Protein AF-A0A2V9Q1M7-F1 (afdb_monomer)

Foldseek 3Di:
DAAPADAQPQDDFDWDDQDDRDIDTDPDAPVRNQVSLVVSLKHKDWDPDKQKFKFWDDDDPVQQSVRVNVSVVVCVLVLARDKHWPDWDWDDDPNTIMIMTMIIGIHIGNDPDDDDPVVSPDD

Mean predicted aligned error: 4.48 Å

Nearest PDB structures (foldseek):
  8fxr-assembly1_AT  TM=4.772E-01  e=4.309E-01  Agrobacterium phage Milano
  8fwm-assembly1_AS  TM=4.845E-01  e=5.469E-01  Agrobacterium phage Milano
  5mgw-assembly1_A  TM=4.299E-01  e=3.080E+00  Homo sapiens
  8p8x-assembly1_A  TM=3.899E-01  e=1.912E+00  Homo sapiens
  2w9f-assembly1_B  TM=3.386E-01  e=1.506E+00  Homo sapiens

Sequence (123 aa):
MKVGTILPQSLRVETELYSQGWEIIKNADADAVDRDIRRADWHFFFLAASIHATALGYWGERTVRRAMERVLAKAEPSKFNCLEITEVSAKQFLGFPYVHVSAHSRHIQKSPFLQELAERAEP

Secondary structure (DSSP, 8-state):
-BTT----TT----EEEEETTEEEE-S--HHHHHHHHHHTT-EEEEEEEEEEEEEESSSSHHHHHHHHHHHHHHHGGG--SEEEEEEEEEEEETTEEEEEEEEEEEEEESSSS---TTGGG--

pLDDT: mean 91.8, std 10.09, range [40.91, 98.62]

Radius of gyration: 15.42 Å; Cα contacts (8 Å, |Δi|>4): 223; chains: 1; bounding box: 39×26×44 Å

Solvent-accessible surface area (backbone atoms only — not comparable to full-atom values): 7160 Å² total; per-residue (Å²): 54,34,67,85,61,72,69,59,90,86,56,88,74,50,71,44,85,70,57,98,63,28,26,44,65,74,79,58,55,71,67,57,50,45,51,48,39,47,76,65,68,28,36,68,46,78,43,87,69,71,47,69,22,63,22,79,37,62,86,47,72,70,25,47,49,51,10,50,55,46,34,52,64,67,46,56,87,69,62,51,46,26,62,46,76,78,45,80,46,76,48,72,58,97,86,46,40,22,25,41,30,36,29,29,46,23,36,66,42,68,58,93,65,86,70,54,84,73,63,61,70,63,134

Structure (mmCIF, N/CA/C/O backbone):
data_AF-A0A2V9Q1M7-F1
#
_entry.id   AF-A0A2V9Q1M7-F1
#
loop_
_atom_site.group_PDB
_atom_site.id
_atom_site.type_symbol
_atom_site.label_atom_id
_atom_site.label_alt_id
_atom_site.label_comp_id
_atom_site.label_asym_id
_atom_site.label_entity_id
_atom_site.label_seq_id
_atom_site.pdbx_PDB_ins_code
_atom_site.Cartn_x
_atom_site.Cartn_y
_atom_site.Cartn_z
_atom_site.occupancy
_atom_site.B_iso_or_equiv
_atom_site.auth_seq_id
_atom_site.auth_comp_id
_atom_site.auth_asym_id
_atom_site.auth_atom_id
_atom_site.pdbx_PDB_model_num
ATOM 1 N N . MET A 1 1 ? 3.812 3.781 -2.963 1.00 94.56 1 MET A N 1
ATOM 2 C CA . MET A 1 1 ? 5.149 3.606 -3.573 1.00 94.56 1 MET A CA 1
ATOM 3 C C . MET A 1 1 ? 6.135 4.569 -2.924 1.00 94.56 1 MET A C 1
ATOM 5 O O . MET A 1 1 ? 5.702 5.617 -2.474 1.00 94.56 1 MET A O 1
ATOM 9 N N . LYS A 1 2 ? 7.421 4.237 -2.820 1.00 95.25 2 LYS A N 1
ATOM 10 C CA . LYS A 1 2 ? 8.455 5.145 -2.312 1.00 95.25 2 LYS A CA 1
ATOM 11 C C . LYS A 1 2 ? 8.753 6.253 -3.321 1.00 95.25 2 LYS A C 1
ATOM 13 O O . LYS A 1 2 ? 8.818 5.982 -4.521 1.00 95.25 2 LYS A O 1
ATOM 18 N N . VAL A 1 3 ? 8.973 7.471 -2.833 1.00 94.44 3 VAL A N 1
ATOM 19 C CA . VAL A 1 3 ? 9.481 8.589 -3.644 1.00 94.44 3 VAL A CA 1
ATOM 20 C C . VAL A 1 3 ? 10.787 8.154 -4.316 1.00 94.44 3 VAL A C 1
ATOM 22 O O . VAL A 1 3 ? 11.633 7.533 -3.674 1.00 94.44 3 VAL A O 1
ATOM 25 N N . GLY A 1 4 ? 10.943 8.457 -5.605 1.00 91.69 4 GLY A N 1
ATOM 26 C CA . GLY A 1 4 ? 12.146 8.108 -6.370 1.00 91.69 4 GLY A CA 1
ATOM 27 C C . GLY A 1 4 ? 12.226 6.648 -6.827 1.00 91.69 4 GLY A C 1
ATOM 28 O O . GLY A 1 4 ? 13.241 6.253 -7.392 1.00 91.69 4 GLY A O 1
ATOM 29 N N . THR A 1 5 ? 11.174 5.844 -6.627 1.00 93.25 5 THR A N 1
ATOM 30 C CA . THR A 1 5 ? 11.106 4.497 -7.217 1.00 93.25 5 THR A CA 1
ATOM 31 C C . THR A 1 5 ? 11.240 4.597 -8.734 1.00 93.25 5 THR A C 1
ATOM 33 O O . THR A 1 5 ? 10.459 5.292 -9.383 1.00 93.25 5 THR A O 1
ATOM 36 N N . ILE A 1 6 ? 12.217 3.892 -9.304 1.00 93.38 6 ILE A N 1
ATOM 37 C CA . ILE A 1 6 ? 12.402 3.844 -10.754 1.00 93.38 6 ILE A CA 1
ATOM 38 C C . ILE A 1 6 ? 11.255 3.031 -11.356 1.00 93.38 6 ILE A C 1
ATOM 40 O O . ILE A 1 6 ? 10.974 1.916 -10.916 1.00 93.38 6 ILE A O 1
ATOM 44 N N . LEU A 1 7 ? 10.601 3.596 -12.367 1.00 94.12 7 LEU A N 1
ATOM 45 C CA . LEU A 1 7 ? 9.477 2.988 -13.067 1.00 94.12 7 LEU A CA 1
ATOM 46 C C . LEU A 1 7 ? 9.808 2.776 -14.551 1.00 94.12 7 LEU A C 1
ATOM 48 O O . LEU A 1 7 ? 10.634 3.508 -15.109 1.00 94.12 7 LEU A O 1
ATOM 52 N N . PRO A 1 8 ? 9.151 1.815 -15.223 1.00 94.25 8 PRO A N 1
ATOM 53 C CA . PRO A 1 8 ? 9.219 1.726 -16.673 1.00 94.25 8 PRO A CA 1
ATOM 54 C C . PRO A 1 8 ? 8.695 3.018 -17.314 1.00 94.25 8 PRO A C 1
ATOM 56 O O . PRO A 1 8 ? 7.661 3.536 -16.903 1.00 94.25 8 PRO A O 1
ATOM 59 N N . GLN A 1 9 ? 9.352 3.509 -18.370 1.00 90.81 9 GLN A N 1
ATOM 60 C CA . GLN A 1 9 ? 8.939 4.741 -19.070 1.00 90.81 9 GLN A CA 1
ATOM 61 C C . GLN A 1 9 ? 7.513 4.673 -19.644 1.00 90.81 9 GLN A C 1
ATOM 63 O O . GLN A 1 9 ? 6.865 5.699 -19.836 1.00 90.81 9 GLN A O 1
ATOM 68 N N . SER A 1 10 ? 7.024 3.467 -19.937 1.00 91.00 10 SER A N 1
ATOM 69 C CA . SER A 1 10 ? 5.665 3.225 -20.420 1.00 91.00 10 SER A CA 1
ATOM 70 C C . SER A 1 10 ? 4.601 3.311 -19.321 1.00 91.00 10 SER A C 1
ATOM 72 O O . SER A 1 10 ? 3.425 3.477 -19.647 1.00 91.00 10 SER A O 1
ATOM 74 N N . LEU A 1 11 ? 4.981 3.212 -18.042 1.00 92.44 11 LEU A N 1
ATOM 75 C CA . LEU A 1 11 ? 4.047 3.235 -16.922 1.00 92.44 11 LEU A CA 1
ATOM 76 C C . LEU A 1 11 ? 3.635 4.678 -16.610 1.00 92.44 11 LEU A C 1
ATOM 78 O O . LEU A 1 11 ? 4.425 5.479 -16.113 1.00 92.44 11 LEU A O 1
ATOM 82 N N . ARG A 1 12 ? 2.370 5.006 -16.884 1.00 90.44 12 ARG A N 1
ATOM 83 C CA . ARG A 1 12 ? 1.793 6.332 -16.628 1.00 90.44 12 ARG A CA 1
ATOM 84 C C . ARG A 1 12 ? 0.967 6.318 -15.347 1.00 90.44 12 ARG A C 1
ATOM 86 O O . ARG A 1 12 ? -0.234 6.059 -15.379 1.00 90.44 12 ARG A O 1
ATOM 93 N N . VAL A 1 13 ? 1.616 6.609 -14.226 1.00 92.69 13 VAL A N 1
ATOM 94 C CA . VAL A 1 13 ? 0.957 6.743 -12.921 1.00 92.69 13 VAL A CA 1
ATOM 95 C C . VAL A 1 13 ? 0.929 8.197 -12.475 1.00 92.69 13 VAL A C 1
ATOM 97 O O . VAL A 1 13 ? 1.912 8.920 -12.606 1.00 92.69 13 VAL A O 1
ATOM 100 N N . GLU A 1 14 ? -0.208 8.611 -11.931 1.00 94.88 14 GLU A N 1
ATOM 101 C CA . GLU A 1 14 ? -0.339 9.862 -11.197 1.00 94.88 14 GLU A CA 1
ATOM 102 C C . GLU A 1 14 ? -0.072 9.564 -9.728 1.00 94.88 14 GLU A C 1
ATOM 104 O O . GLU A 1 14 ? -0.786 8.764 -9.110 1.00 94.88 14 GLU A O 1
ATOM 109 N N . THR A 1 15 ? 0.973 10.184 -9.185 1.00 95.25 15 THR A N 1
ATOM 110 C CA . THR A 1 15 ? 1.347 10.024 -7.785 1.00 95.25 15 THR A CA 1
ATOM 111 C C . THR A 1 15 ? 1.119 11.305 -6.997 1.00 95.25 15 THR A C 1
ATOM 113 O O . THR A 1 15 ? 1.225 12.417 -7.510 1.00 95.25 15 THR A O 1
ATOM 116 N N . GLU A 1 16 ? 0.772 11.139 -5.726 1.00 96.12 16 GLU A N 1
ATOM 117 C CA . GLU A 1 16 ? 0.631 12.234 -4.773 1.00 96.12 16 GLU A CA 1
ATOM 118 C C . GLU A 1 16 ? 1.428 11.896 -3.517 1.00 96.12 16 GLU A C 1
ATOM 120 O O . GLU A 1 16 ? 1.340 10.776 -3.002 1.00 96.12 16 GLU A O 1
ATOM 125 N N . LEU A 1 17 ? 2.200 12.858 -3.008 1.00 96.31 17 LEU A N 1
ATOM 126 C CA . LEU A 1 17 ? 2.930 12.679 -1.759 1.00 96.31 17 LEU A CA 1
ATOM 127 C C . LEU A 1 17 ? 1.951 12.394 -0.618 1.00 96.31 17 LEU A C 1
ATOM 129 O O . LEU A 1 17 ? 1.000 13.139 -0.401 1.00 96.31 17 LEU A O 1
ATOM 133 N N . TYR A 1 18 ? 2.212 11.329 0.136 1.00 94.38 18 TYR A N 1
ATOM 134 C CA . TYR A 1 18 ? 1.352 10.910 1.235 1.00 94.38 18 TYR A CA 1
ATOM 135 C C . TYR A 1 18 ? 2.018 11.128 2.599 1.00 94.38 18 TYR A C 1
ATOM 137 O O . TYR A 1 18 ? 1.602 11.994 3.366 1.00 94.38 18 TYR A O 1
ATOM 145 N N . SER A 1 19 ? 3.048 10.341 2.933 1.00 93.19 19 SER A N 1
ATOM 146 C CA . SER A 1 19 ? 3.730 10.404 4.238 1.00 93.19 19 SER A CA 1
ATOM 147 C C . SER A 1 19 ? 5.044 9.623 4.223 1.00 93.19 19 SER A C 1
ATOM 149 O O . SER A 1 19 ? 5.149 8.640 3.504 1.00 93.19 19 SER A O 1
ATOM 151 N N . GLN A 1 20 ? 6.037 10.015 5.032 1.00 87.81 20 GLN A N 1
ATOM 152 C CA . GLN A 1 20 ? 7.278 9.245 5.277 1.00 87.81 20 GLN A CA 1
ATOM 153 C C . GLN A 1 20 ? 8.038 8.812 4.001 1.00 87.81 20 GLN A C 1
ATOM 155 O O . GLN A 1 20 ? 8.557 7.702 3.906 1.00 87.81 20 GLN A O 1
ATOM 160 N N . GLY A 1 21 ? 8.085 9.679 2.985 1.00 92.69 21 GLY A N 1
ATOM 161 C CA . GLY A 1 21 ? 8.718 9.346 1.702 1.00 92.69 21 GLY A CA 1
ATOM 162 C C . GLY A 1 21 ? 7.928 8.332 0.868 1.00 92.69 21 GLY A C 1
ATOM 163 O O . GLY A 1 21 ? 8.496 7.689 -0.012 1.00 92.69 21 GLY A O 1
ATOM 164 N N . TRP A 1 22 ? 6.631 8.179 1.142 1.00 95.56 22 TRP A N 1
ATOM 165 C CA . TRP A 1 22 ? 5.686 7.428 0.326 1.00 95.56 22 TRP A CA 1
ATOM 166 C C . 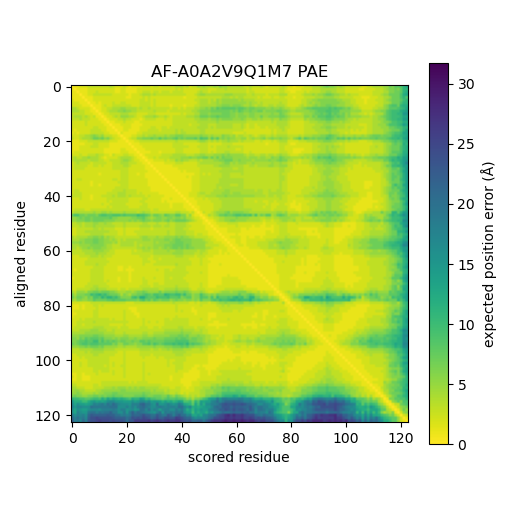TRP A 1 22 ? 4.760 8.356 -0.447 1.00 95.56 22 TRP A C 1
ATOM 168 O O . TRP A 1 22 ? 4.269 9.357 0.076 1.00 95.56 22 TRP A O 1
ATOM 178 N N . GLU A 1 23 ? 4.453 7.936 -1.664 1.00 96.06 23 GLU A N 1
ATOM 179 C CA . GLU A 1 23 ? 3.441 8.485 -2.549 1.00 96.06 23 GLU A CA 1
ATOM 180 C C . GLU A 1 23 ? 2.331 7.454 -2.783 1.00 96.06 23 GLU A C 1
ATOM 182 O O . GLU A 1 23 ? 2.574 6.237 -2.808 1.00 96.06 23 GLU A O 1
ATOM 187 N N . ILE A 1 24 ? 1.106 7.935 -2.964 1.00 95.88 24 ILE A N 1
ATOM 188 C CA . ILE A 1 24 ? -0.048 7.127 -3.358 1.00 95.88 24 ILE A CA 1
ATOM 189 C C . ILE A 1 24 ? -0.245 7.215 -4.873 1.00 95.88 24 ILE A C 1
ATOM 191 O O . ILE A 1 24 ? -0.112 8.290 -5.445 1.00 95.88 24 ILE A O 1
ATOM 195 N N . ILE A 1 25 ? -0.564 6.091 -5.515 1.00 95.88 25 ILE A N 1
ATOM 196 C CA . ILE A 1 25 ? -0.959 6.049 -6.929 1.00 95.88 25 ILE A CA 1
ATOM 197 C C . ILE A 1 25 ? -2.466 6.323 -6.990 1.00 95.88 25 ILE A C 1
ATOM 199 O O . ILE A 1 25 ? -3.236 5.657 -6.299 1.00 95.88 25 ILE A O 1
ATOM 203 N N . LYS A 1 26 ? -2.883 7.330 -7.762 1.00 95.44 26 LYS A N 1
ATOM 204 C CA . LYS A 1 26 ? -4.263 7.853 -7.759 1.00 95.44 26 LYS A CA 1
ATOM 205 C C . LYS A 1 26 ? -5.120 7.325 -8.907 1.00 95.44 26 LYS A C 1
ATOM 207 O O . LYS A 1 26 ? -6.338 7.265 -8.775 1.00 95.44 26 LYS A O 1
ATOM 212 N N . ASN A 1 27 ? -4.491 6.972 -10.023 1.00 93.12 27 ASN A N 1
ATOM 213 C CA . ASN A 1 27 ? -5.158 6.710 -11.299 1.00 93.12 27 ASN A CA 1
ATOM 214 C C . ASN A 1 27 ? -5.184 5.224 -11.704 1.00 93.12 27 ASN A C 1
ATOM 216 O O . ASN A 1 27 ? -5.607 4.909 -12.815 1.00 93.12 27 ASN A O 1
ATOM 220 N N . ALA A 1 28 ? -4.727 4.317 -10.839 1.00 92.81 28 ALA A N 1
ATOM 221 C CA . ALA A 1 28 ? -4.690 2.884 -11.109 1.00 92.81 28 ALA A CA 1
ATOM 222 C C . ALA A 1 28 ? -4.761 2.069 -9.809 1.00 92.81 28 ALA A C 1
ATOM 224 O O . ALA A 1 28 ? -4.241 2.491 -8.775 1.00 92.81 28 ALA A O 1
ATOM 225 N N . ASP A 1 29 ? -5.385 0.894 -9.879 1.00 91.69 29 ASP A N 1
ATOM 226 C CA . ASP A 1 29 ? -5.318 -0.117 -8.825 1.00 91.69 29 ASP A CA 1
ATOM 227 C C . ASP A 1 29 ? -4.062 -0.997 -8.969 1.00 91.69 29 ASP A C 1
ATOM 229 O O . ASP A 1 29 ? -3.280 -0.870 -9.918 1.00 91.69 29 ASP A O 1
ATOM 233 N N . ALA A 1 30 ? -3.848 -1.887 -7.998 1.00 91.94 30 ALA A N 1
ATOM 234 C CA . ALA A 1 30 ? -2.676 -2.754 -7.970 1.00 91.94 30 ALA A CA 1
ATOM 235 C C . ALA A 1 30 ? -2.608 -3.705 -9.178 1.00 91.94 30 ALA A C 1
ATOM 237 O O . ALA A 1 30 ? -1.513 -3.951 -9.686 1.00 91.94 30 ALA A O 1
ATOM 238 N N . ASP A 1 31 ? -3.751 -4.184 -9.676 1.00 93.25 31 ASP A N 1
ATOM 239 C CA . ASP A 1 31 ? -3.827 -5.105 -10.815 1.00 93.25 31 ASP A CA 1
ATOM 240 C C . ASP A 1 31 ? -3.486 -4.409 -12.138 1.00 93.25 31 ASP A C 1
ATOM 242 O O . ASP A 1 31 ? -2.796 -4.968 -12.997 1.00 93.25 31 ASP A O 1
ATOM 246 N N . ALA A 1 32 ? -3.954 -3.174 -12.328 1.00 94.56 32 ALA A N 1
ATOM 247 C CA . ALA A 1 32 ? -3.605 -2.355 -13.479 1.00 94.56 32 ALA A CA 1
ATOM 248 C C . ALA A 1 32 ? -2.112 -2.018 -13.487 1.00 94.56 32 ALA A C 1
ATOM 250 O O . ALA A 1 32 ? -1.452 -2.216 -14.510 1.00 94.56 32 ALA A O 1
ATOM 251 N N . VAL A 1 33 ? -1.575 -1.603 -12.336 1.00 95.19 33 VAL A N 1
ATOM 252 C CA . VAL A 1 33 ? -0.140 -1.347 -12.159 1.00 95.19 33 VAL A CA 1
ATOM 253 C C . VAL A 1 33 ? 0.679 -2.609 -12.448 1.00 95.19 33 VAL A C 1
ATOM 255 O O . VAL A 1 33 ? 1.642 -2.545 -13.210 1.00 95.19 33 VAL A O 1
ATOM 258 N N . ASP A 1 34 ? 0.285 -3.768 -11.911 1.00 94.94 34 ASP A N 1
ATOM 259 C CA . ASP A 1 34 ? 0.970 -5.046 -12.137 1.00 94.94 34 ASP A CA 1
ATOM 260 C C . ASP A 1 34 ? 1.013 -5.428 -13.621 1.00 94.94 34 ASP A C 1
ATOM 262 O O . ASP A 1 34 ? 2.084 -5.748 -14.145 1.00 94.94 34 ASP A O 1
ATOM 266 N N . ARG A 1 35 ? -0.121 -5.344 -14.329 1.00 95.31 35 ARG A N 1
ATOM 267 C CA . ARG A 1 35 ? -0.155 -5.630 -15.770 1.00 95.31 35 ARG A CA 1
ATOM 268 C C . ARG A 1 35 ? 0.763 -4.711 -16.560 1.00 95.31 35 ARG A C 1
ATOM 270 O O . ARG A 1 35 ? 1.462 -5.192 -17.449 1.0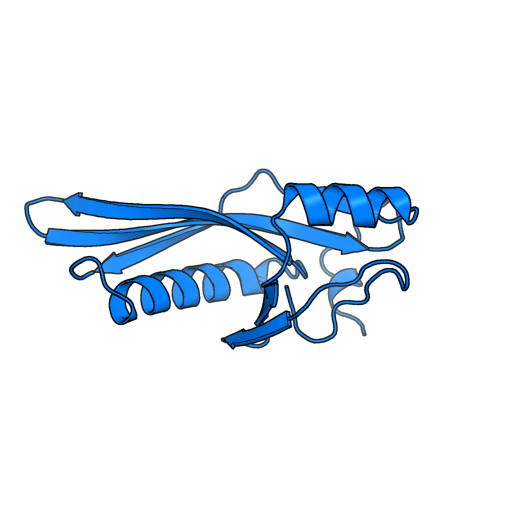0 95.31 35 ARG A O 1
ATOM 277 N N . ASP A 1 36 ? 0.728 -3.411 -16.292 1.00 95.44 36 ASP A N 1
ATOM 278 C CA . ASP A 1 36 ? 1.469 -2.438 -17.094 1.00 95.44 36 ASP A CA 1
ATOM 279 C C . ASP A 1 36 ? 2.976 -2.502 -16.817 1.00 95.44 36 ASP A C 1
ATOM 281 O O . ASP A 1 36 ? 3.771 -2.378 -17.749 1.00 95.44 36 ASP A O 1
ATOM 285 N N . ILE A 1 37 ? 3.377 -2.825 -15.582 1.00 96.12 37 ILE A N 1
ATOM 286 C CA . ILE A 1 37 ? 4.767 -3.164 -15.248 1.00 96.12 37 ILE A CA 1
ATOM 287 C C . ILE A 1 37 ? 5.217 -4.412 -16.018 1.00 96.12 37 ILE A C 1
ATOM 289 O O . ILE A 1 37 ? 6.262 -4.385 -16.668 1.00 96.12 37 ILE A O 1
ATOM 293 N N . ARG A 1 38 ? 4.424 -5.493 -16.007 1.00 94.94 38 ARG A N 1
ATOM 294 C CA . ARG A 1 38 ? 4.773 -6.738 -16.717 1.00 94.94 38 ARG A CA 1
ATOM 295 C C . ARG A 1 38 ? 4.837 -6.557 -18.231 1.00 94.94 38 ARG A C 1
ATOM 297 O O . ARG A 1 38 ? 5.718 -7.117 -18.870 1.00 94.94 38 ARG A O 1
ATOM 304 N N . ARG A 1 39 ? 3.943 -5.750 -18.811 1.00 95.75 39 ARG A N 1
ATOM 305 C CA . ARG A 1 39 ? 3.967 -5.381 -20.242 1.00 95.75 39 ARG A CA 1
ATOM 306 C C . ARG A 1 39 ? 5.227 -4.623 -20.647 1.00 95.75 39 ARG A C 1
ATOM 308 O O . ARG A 1 39 ? 5.542 -4.582 -21.830 1.00 95.75 39 ARG A O 1
ATOM 315 N N . ALA A 1 40 ? 5.901 -3.995 -19.690 1.00 96.06 40 ALA A N 1
ATOM 316 C CA . ALA A 1 40 ? 7.134 -3.263 -19.915 1.00 96.06 40 ALA A CA 1
ATOM 317 C C . ALA A 1 40 ? 8.397 -4.120 -19.711 1.00 96.06 40 ALA A C 1
ATOM 319 O O . ALA A 1 40 ? 9.486 -3.551 -19.684 1.00 96.06 40 ALA A O 1
ATOM 320 N N . ASP A 1 41 ? 8.261 -5.442 -19.534 1.00 95.50 41 ASP A N 1
ATOM 321 C CA . ASP A 1 41 ? 9.337 -6.373 -19.157 1.00 95.50 41 ASP A CA 1
ATOM 322 C C . ASP A 1 41 ? 9.992 -6.029 -17.807 1.00 95.50 41 ASP A C 1
ATOM 324 O O . ASP A 1 41 ? 11.202 -6.159 -17.614 1.00 95.50 41 ASP A O 1
ATOM 328 N N . TRP A 1 42 ? 9.184 -5.540 -16.863 1.00 96.88 42 TRP A N 1
ATOM 329 C CA . TRP A 1 42 ? 9.576 -5.318 -15.473 1.00 96.88 42 TRP A CA 1
ATOM 330 C C . TRP A 1 42 ? 8.803 -6.255 -14.546 1.00 96.88 42 TRP A C 1
ATOM 332 O O . TRP A 1 42 ? 7.810 -6.885 -14.917 1.00 96.88 42 TRP A O 1
ATOM 342 N N . HIS A 1 43 ? 9.246 -6.322 -13.297 1.00 95.25 43 HIS A N 1
ATOM 343 C CA . HIS A 1 43 ? 8.709 -7.222 -12.293 1.00 95.25 43 HIS A CA 1
ATOM 344 C C . HIS A 1 43 ? 8.112 -6.444 -11.127 1.00 95.25 43 HIS A C 1
ATOM 346 O O . HIS A 1 43 ? 8.726 -5.512 -10.605 1.00 95.25 43 HIS A O 1
ATOM 352 N N . PHE A 1 44 ? 6.920 -6.868 -10.702 1.00 94.56 44 PHE A N 1
ATOM 353 C CA . PHE A 1 44 ? 6.225 -6.343 -9.533 1.00 94.56 44 PHE A CA 1
ATOM 354 C C . PHE A 1 44 ? 6.041 -7.446 -8.488 1.00 94.56 44 PHE A C 1
ATOM 356 O O . PHE A 1 44 ? 4.990 -8.080 -8.393 1.00 94.56 44 PHE A O 1
ATOM 363 N N . PHE A 1 45 ? 7.091 -7.709 -7.715 1.00 93.56 45 PHE A N 1
ATOM 364 C CA . PHE A 1 45 ? 7.127 -8.799 -6.743 1.00 93.56 45 PHE A CA 1
ATOM 365 C C . PHE A 1 45 ? 6.068 -8.617 -5.662 1.00 93.56 45 PHE A C 1
ATOM 367 O O . PHE A 1 45 ? 5.874 -7.505 -5.174 1.00 93.56 45 PHE A O 1
ATOM 374 N N . PHE A 1 46 ? 5.422 -9.717 -5.276 1.00 92.06 46 PHE A N 1
ATOM 375 C CA . PHE A 1 46 ? 4.488 -9.783 -4.157 1.00 92.06 46 PHE A CA 1
ATOM 376 C C . PHE A 1 46 ? 5.106 -10.555 -2.999 1.00 92.06 46 PHE A C 1
ATOM 378 O O . PHE A 1 46 ? 5.588 -11.673 -3.183 1.00 92.06 46 PHE A O 1
ATOM 385 N N . LEU A 1 47 ? 5.082 -9.966 -1.806 1.00 90.44 47 LEU A N 1
ATOM 386 C CA . LEU A 1 47 ? 5.562 -10.611 -0.594 1.00 90.44 47 LEU A CA 1
ATOM 387 C C . LEU A 1 47 ? 4.354 -11.043 0.234 1.00 90.44 47 LEU A C 1
ATOM 389 O O . LEU A 1 47 ? 3.573 -10.221 0.711 1.00 90.44 47 LE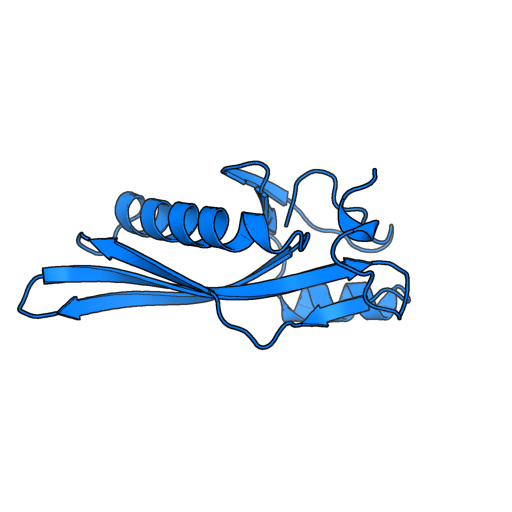U A O 1
ATOM 393 N N . ALA A 1 48 ? 4.222 -12.356 0.419 1.00 83.81 48 ALA A N 1
ATOM 394 C CA . ALA A 1 48 ? 3.056 -12.952 1.066 1.00 83.81 48 ALA A CA 1
ATOM 395 C C . ALA A 1 48 ? 2.885 -12.538 2.537 1.00 83.81 48 ALA A C 1
ATOM 397 O O . ALA A 1 48 ? 1.768 -12.568 3.048 1.00 83.81 48 ALA A O 1
ATOM 398 N N . ALA A 1 49 ? 3.964 -12.125 3.209 1.00 88.88 49 ALA A N 1
ATOM 399 C CA . ALA A 1 49 ? 3.890 -11.613 4.570 1.00 88.88 49 ALA A CA 1
ATOM 400 C C . ALA A 1 49 ? 3.054 -10.325 4.609 1.00 88.88 49 ALA A C 1
ATOM 402 O O . ALA A 1 49 ? 3.420 -9.308 4.016 1.00 88.88 49 ALA A O 1
ATOM 403 N N . SER A 1 50 ? 1.930 -10.381 5.318 1.00 91.38 50 SER A N 1
ATOM 404 C CA . SER A 1 50 ? 1.039 -9.245 5.491 1.00 91.38 50 SER A CA 1
ATOM 405 C C . SER A 1 50 ? 1.511 -8.332 6.624 1.00 91.38 50 SER A C 1
ATOM 407 O O . SER A 1 50 ? 1.978 -8.766 7.680 1.00 91.38 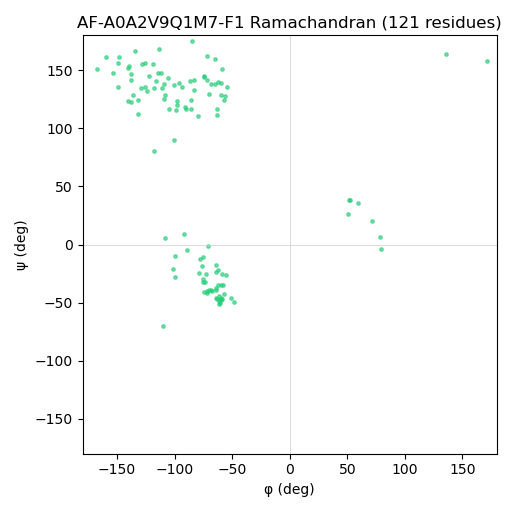50 SER A O 1
ATOM 409 N N . ILE A 1 51 ? 1.367 -7.029 6.405 1.00 95.25 51 ILE A N 1
ATOM 410 C CA . ILE A 1 51 ? 1.640 -5.973 7.372 1.00 95.25 51 ILE A CA 1
ATOM 411 C C . ILE A 1 51 ? 0.298 -5.389 7.783 1.00 95.25 51 ILE A C 1
ATOM 413 O O . ILE A 1 51 ? -0.479 -4.935 6.946 1.00 95.25 51 ILE A O 1
ATOM 417 N N . HIS A 1 52 ? 0.035 -5.369 9.086 1.00 97.12 52 HIS A N 1
ATOM 418 C CA . HIS A 1 52 ? -1.214 -4.837 9.616 1.00 97.12 52 HIS A CA 1
ATOM 419 C C . HIS A 1 52 ? -0.961 -3.706 10.598 1.00 97.12 52 HIS A C 1
ATOM 421 O O . HIS A 1 52 ? -0.019 -3.741 11.401 1.00 97.12 52 HIS A O 1
ATOM 427 N N . ALA A 1 53 ? -1.846 -2.720 10.597 1.00 98.06 53 ALA A N 1
ATOM 428 C CA . ALA A 1 53 ? -1.868 -1.668 11.596 1.00 98.06 53 ALA A CA 1
ATOM 429 C C . ALA A 1 53 ? -3.301 -1.318 11.982 1.00 98.06 53 ALA A C 1
ATOM 431 O O . ALA A 1 53 ? -4.232 -1.445 11.193 1.00 98.06 53 ALA A O 1
ATOM 432 N N . THR A 1 54 ? -3.471 -0.849 13.215 1.00 98.12 54 THR A N 1
ATOM 433 C CA . THR A 1 54 ? -4.754 -0.347 13.701 1.00 98.12 54 THR A CA 1
ATOM 434 C C . THR A 1 54 ? -4.606 1.060 14.256 1.00 98.12 54 THR A C 1
ATOM 436 O O . THR A 1 54 ? -3.519 1.452 14.691 1.00 98.12 54 THR A O 1
ATOM 439 N N . ALA A 1 55 ? -5.692 1.827 14.278 1.00 98.31 55 ALA A N 1
ATOM 440 C CA . ALA A 1 55 ? -5.788 3.096 14.992 1.00 98.31 55 ALA A CA 1
ATOM 441 C C . ALA A 1 55 ? -7.126 3.190 15.728 1.00 98.31 55 ALA A C 1
ATOM 443 O O . ALA A 1 55 ? -8.176 2.980 15.131 1.00 98.31 55 ALA A O 1
ATOM 444 N N . LEU A 1 56 ? -7.077 3.512 17.024 1.00 97.88 56 LEU A N 1
ATOM 445 C CA . LEU A 1 56 ? -8.273 3.697 17.848 1.00 97.88 56 LEU A CA 1
ATOM 446 C C . LEU A 1 56 ? -9.044 4.945 17.410 1.00 97.88 56 LEU A C 1
ATOM 448 O O . LEU A 1 56 ? -8.430 5.993 17.181 1.00 97.88 56 LEU A O 1
ATOM 452 N N . GLY A 1 57 ? -10.368 4.827 17.362 1.00 96.44 57 GLY A N 1
ATOM 453 C CA . GLY A 1 57 ? -11.288 5.885 16.965 1.00 96.44 57 GLY A CA 1
ATOM 454 C C . GLY A 1 57 ? -12.375 5.379 16.019 1.00 96.44 57 GLY A C 1
ATOM 455 O O . GLY A 1 57 ? -12.258 4.313 15.416 1.00 96.44 57 GLY A O 1
ATOM 456 N N . TYR A 1 58 ? -13.434 6.172 15.877 1.00 95.88 58 TYR A N 1
ATOM 457 C CA . TYR A 1 58 ? -14.464 5.929 14.870 1.00 95.88 58 TYR A CA 1
ATOM 458 C C . TYR A 1 58 ? -13.902 6.066 13.451 1.00 95.88 58 TYR A C 1
ATOM 460 O O . TYR A 1 58 ? -12.861 6.701 13.231 1.00 95.88 58 TYR A O 1
ATOM 468 N N . TRP A 1 59 ? -14.615 5.471 12.493 1.00 96.69 59 TRP A N 1
ATOM 469 C CA . TRP A 1 59 ? -14.323 5.636 11.075 1.00 96.69 59 TRP A CA 1
ATOM 470 C C . TRP A 1 59 ? -14.336 7.118 10.699 1.00 96.69 59 TRP A C 1
ATOM 472 O O . TRP A 1 59 ? -15.285 7.842 10.991 1.00 96.69 59 TRP A O 1
ATOM 482 N N . GLY A 1 60 ? -13.262 7.562 10.060 1.00 96.69 60 GLY A N 1
ATOM 483 C CA . GLY A 1 60 ? -13.077 8.946 9.662 1.00 96.69 60 GLY A CA 1
ATOM 484 C C . GLY A 1 60 ? -11.665 9.171 9.150 1.00 96.69 60 GLY A C 1
ATOM 485 O O . GLY A 1 60 ? -10.745 8.421 9.488 1.00 96.69 60 GLY A O 1
ATOM 486 N N . GLU A 1 61 ? -11.494 10.221 8.352 1.00 96.75 61 GLU A N 1
ATOM 487 C CA . GLU A 1 61 ? -10.247 10.527 7.644 1.00 96.75 61 GLU A CA 1
ATOM 488 C C . GLU A 1 61 ? -9.029 10.525 8.576 1.00 96.75 61 GLU A C 1
ATOM 490 O O . GLU A 1 61 ? -8.025 9.875 8.296 1.00 96.75 61 GLU A O 1
ATOM 495 N N . ARG A 1 62 ? -9.144 11.163 9.748 1.00 96.81 62 ARG A N 1
ATOM 496 C CA . ARG A 1 62 ? -8.064 11.228 10.742 1.00 96.81 62 ARG A CA 1
ATOM 497 C C . ARG A 1 62 ? -7.655 9.847 11.266 1.00 96.81 62 ARG A C 1
ATOM 499 O O . ARG A 1 62 ? -6.463 9.574 11.408 1.00 96.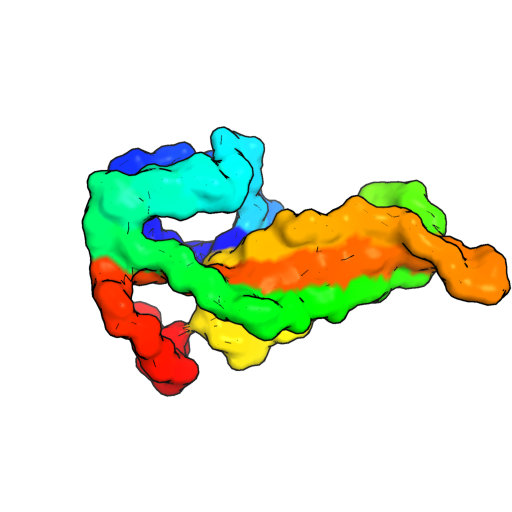81 62 ARG A O 1
ATOM 506 N N . THR A 1 63 ? -8.622 8.985 11.582 1.00 98.00 63 THR A N 1
ATOM 507 C CA . THR A 1 63 ? -8.356 7.642 12.127 1.00 98.00 63 THR A CA 1
ATOM 508 C C . THR A 1 63 ? -7.779 6.728 11.048 1.00 98.00 63 THR A C 1
ATOM 510 O O . THR A 1 63 ? -6.808 6.018 11.310 1.00 98.00 63 THR A O 1
ATOM 513 N N . VAL A 1 64 ? -8.322 6.798 9.826 1.00 98.00 64 VAL A N 1
ATOM 514 C CA . VAL A 1 64 ? -7.810 6.071 8.655 1.00 98.00 64 VAL A CA 1
ATOM 515 C C . VAL A 1 64 ? -6.377 6.491 8.355 1.00 98.00 64 VAL A C 1
ATOM 517 O O . VAL A 1 64 ? -5.495 5.637 8.300 1.00 98.00 64 VAL A O 1
ATOM 520 N N . ARG A 1 65 ? -6.107 7.797 8.265 1.00 97.12 65 ARG A N 1
ATOM 521 C CA . ARG A 1 65 ? -4.762 8.333 8.033 1.00 97.12 65 ARG A CA 1
ATOM 522 C C . ARG A 1 65 ? -3.770 7.876 9.099 1.00 97.12 65 ARG A C 1
ATOM 524 O O . ARG A 1 65 ? -2.676 7.443 8.761 1.00 97.12 65 ARG A O 1
ATOM 531 N N . ARG A 1 66 ? -4.156 7.869 10.378 1.00 98.00 66 ARG A N 1
ATOM 532 C CA . ARG A 1 66 ? -3.298 7.354 11.459 1.00 98.00 66 ARG A CA 1
ATOM 533 C C . ARG A 1 66 ? -3.006 5.856 11.316 1.00 98.00 66 ARG A C 1
ATOM 535 O O . ARG A 1 66 ? -1.894 5.426 11.615 1.00 98.00 66 ARG A O 1
ATOM 542 N N . ALA A 1 67 ? -3.984 5.046 10.904 1.00 98.19 67 ALA A N 1
ATOM 543 C CA . ALA A 1 67 ? -3.767 3.619 10.652 1.00 98.19 67 ALA A CA 1
ATOM 544 C C . ALA A 1 67 ? -2.845 3.398 9.439 1.00 98.19 67 ALA A C 1
ATOM 546 O O . ALA A 1 67 ? -1.935 2.574 9.509 1.00 98.19 67 ALA A O 1
ATOM 547 N N . MET A 1 68 ? -3.022 4.193 8.383 1.00 97.75 68 MET A N 1
ATOM 548 C CA . MET A 1 68 ? -2.163 4.212 7.198 1.00 97.75 68 MET A CA 1
ATOM 549 C C . MET A 1 68 ? -0.720 4.610 7.535 1.00 97.75 68 MET A C 1
ATOM 551 O O . MET A 1 68 ? 0.213 3.876 7.236 1.00 97.75 68 MET A O 1
ATOM 555 N N . GLU A 1 69 ? -0.502 5.716 8.245 1.00 97.06 69 GLU A N 1
ATOM 556 C CA . GLU A 1 69 ? 0.838 6.141 8.680 1.00 97.06 69 GLU A CA 1
ATOM 557 C C . GLU A 1 69 ? 1.539 5.066 9.533 1.00 97.06 69 GLU A C 1
ATOM 559 O O . GLU A 1 69 ? 2.750 4.873 9.424 1.00 97.06 69 GLU A O 1
ATOM 564 N N . ARG A 1 70 ? 0.780 4.319 10.349 1.00 97.50 70 ARG A N 1
ATOM 565 C CA . ARG A 1 70 ? 1.298 3.179 11.120 1.00 97.50 70 ARG A CA 1
ATOM 566 C C . ARG A 1 70 ? 1.661 1.983 10.244 1.00 97.50 70 ARG A C 1
ATOM 568 O O . ARG A 1 70 ? 2.653 1.324 10.548 1.00 97.50 70 ARG A O 1
ATOM 575 N N . VAL A 1 71 ? 0.877 1.668 9.207 1.00 96.69 71 VAL A N 1
ATOM 576 C CA . VAL A 1 71 ? 1.212 0.557 8.298 1.00 96.69 71 VAL A CA 1
ATOM 577 C C .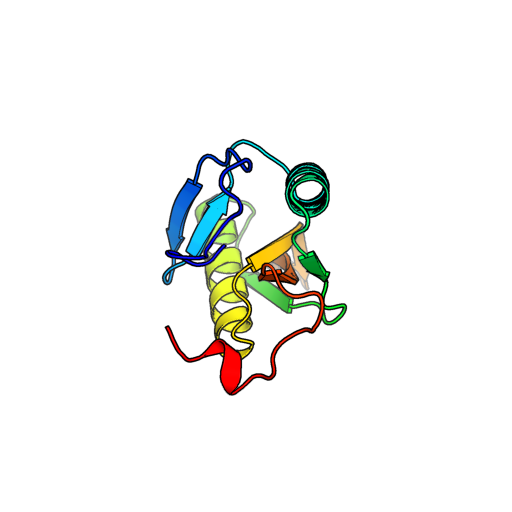 VAL A 1 71 ? 2.456 0.892 7.472 1.00 96.69 71 VAL A C 1
ATOM 579 O O . VAL A 1 71 ? 3.329 0.042 7.335 1.00 96.69 71 VAL A O 1
ATOM 582 N N . LEU A 1 72 ? 2.597 2.148 7.030 1.00 95.31 72 LEU A N 1
ATOM 583 C CA . LEU A 1 72 ? 3.779 2.636 6.312 1.00 95.31 72 LEU A CA 1
ATOM 584 C C . LEU A 1 72 ? 5.039 2.574 7.183 1.00 95.31 72 LEU A C 1
ATOM 586 O O . LEU A 1 72 ? 6.041 2.001 6.763 1.00 95.31 72 LEU A O 1
ATOM 590 N N . ALA A 1 73 ? 4.964 3.047 8.431 1.00 94.50 73 ALA A N 1
ATOM 591 C CA . ALA A 1 73 ? 6.082 2.965 9.372 1.00 94.50 73 ALA A CA 1
ATOM 592 C C . ALA A 1 73 ? 6.524 1.513 9.642 1.00 94.50 73 ALA A C 1
ATOM 594 O O . ALA A 1 73 ? 7.710 1.241 9.813 1.00 94.50 73 ALA A O 1
ATOM 595 N N . LYS A 1 74 ? 5.581 0.558 9.656 1.00 94.12 74 LYS A N 1
ATOM 596 C CA . LYS A 1 74 ? 5.891 -0.877 9.768 1.00 94.12 74 LYS A CA 1
ATOM 597 C C . LYS A 1 74 ? 6.497 -1.467 8.494 1.00 94.12 74 LYS A C 1
ATOM 599 O O . LYS A 1 74 ? 7.193 -2.473 8.586 1.00 94.12 74 LYS A O 1
ATOM 604 N N . ALA A 1 75 ? 6.231 -0.876 7.331 1.00 90.88 75 ALA A N 1
ATOM 605 C CA . ALA A 1 75 ? 6.802 -1.306 6.061 1.00 90.88 75 ALA A CA 1
ATOM 606 C C . ALA A 1 75 ? 8.249 -0.823 5.866 1.00 90.88 75 ALA A C 1
ATOM 608 O O . ALA A 1 75 ? 9.005 -1.493 5.162 1.00 90.88 75 ALA A O 1
ATOM 609 N N . GLU A 1 76 ? 8.668 0.270 6.515 1.00 86.12 76 GLU A N 1
ATOM 610 C CA . GLU A 1 76 ? 10.022 0.841 6.378 1.00 86.12 76 GLU A CA 1
ATOM 611 C C . GLU A 1 76 ? 11.176 -0.169 6.502 1.00 86.12 76 GLU A C 1
ATOM 613 O O . GLU A 1 76 ? 12.023 -0.210 5.606 1.00 86.12 76 GLU A O 1
ATOM 618 N N . PRO A 1 77 ? 11.229 -1.046 7.527 1.00 82.12 77 PRO A N 1
ATOM 619 C CA . PRO A 1 77 ? 12.369 -1.948 7.707 1.00 82.12 77 PRO A CA 1
ATOM 620 C C . PRO A 1 77 ? 12.538 -2.968 6.572 1.00 82.12 77 PRO A C 1
ATOM 622 O O . PRO A 1 77 ? 13.605 -3.557 6.424 1.00 82.12 77 PRO A O 1
ATOM 625 N N . SER A 1 78 ? 11.492 -3.193 5.770 1.00 75.50 78 SER A N 1
ATOM 626 C CA . SER A 1 78 ? 11.487 -4.204 4.711 1.00 75.50 78 SER A CA 1
ATOM 627 C C . SER A 1 78 ? 12.241 -3.781 3.440 1.00 75.50 78 SER A C 1
ATOM 629 O O . SER A 1 78 ? 12.516 -4.625 2.583 1.00 75.50 78 SER A O 1
ATOM 631 N N . LYS A 1 79 ? 12.594 -2.487 3.319 1.00 83.12 79 LYS A N 1
ATOM 632 C CA . LYS A 1 79 ? 13.275 -1.877 2.157 1.00 83.12 79 LYS A CA 1
ATOM 633 C C . LYS A 1 79 ? 12.616 -2.192 0.807 1.00 83.12 79 LYS A C 1
ATOM 635 O O . LYS A 1 79 ? 13.265 -2.224 -0.237 1.00 83.12 79 LYS A O 1
ATOM 640 N N . PHE A 1 80 ? 11.316 -2.465 0.817 1.00 90.44 80 PHE A N 1
ATOM 641 C CA . PHE A 1 80 ? 10.529 -2.617 -0.395 1.00 90.44 80 PHE A CA 1
ATOM 642 C C . PHE A 1 80 ? 10.023 -1.248 -0.856 1.00 90.44 80 PHE A C 1
ATOM 644 O O . PHE A 1 80 ? 9.658 -0.401 -0.043 1.00 90.44 80 PHE A O 1
ATOM 651 N N . ASN A 1 81 ? 10.018 -1.021 -2.168 1.00 93.81 81 ASN A N 1
ATOM 652 C CA . ASN A 1 81 ? 9.710 0.286 -2.746 1.00 93.81 81 ASN A CA 1
ATOM 653 C C . ASN A 1 81 ? 8.211 0.482 -3.021 1.00 93.81 81 ASN A C 1
ATOM 655 O O . ASN A 1 81 ? 7.773 1.572 -3.389 1.00 93.81 81 ASN A O 1
ATOM 659 N N . CYS A 1 82 ? 7.388 -0.542 -2.809 1.00 94.75 82 CYS A N 1
ATOM 660 C CA . CYS A 1 82 ? 5.953 -0.445 -2.972 1.00 94.75 82 CYS A CA 1
ATOM 661 C C . CYS A 1 82 ? 5.218 -1.203 -1.859 1.00 94.75 82 CYS A C 1
ATOM 663 O O . CYS A 1 82 ? 5.743 -2.118 -1.226 1.00 94.75 82 CYS A O 1
ATOM 665 N N . LEU A 1 83 ? 3.999 -0.760 -1.580 1.00 95.38 83 LEU A N 1
ATOM 666 C CA . LEU A 1 83 ? 3.124 -1.337 -0.576 1.00 95.38 83 LEU A CA 1
ATOM 667 C C . LEU A 1 83 ? 1.715 -1.327 -1.156 1.00 95.38 83 LEU A C 1
ATOM 669 O O . LEU A 1 83 ? 1.223 -0.275 -1.566 1.00 95.38 83 LEU A O 1
ATOM 673 N N . GLU A 1 84 ? 1.098 -2.496 -1.207 1.00 95.88 84 GLU A N 1
ATOM 674 C CA . GLU A 1 84 ? -0.265 -2.684 -1.680 1.00 95.88 84 GLU A CA 1
ATOM 675 C C . GLU A 1 84 ? -1.200 -2.749 -0.477 1.00 95.88 84 GLU A C 1
ATOM 677 O O . GLU A 1 84 ? -1.039 -3.612 0.384 1.00 95.88 84 GLU A O 1
ATOM 682 N N . ILE A 1 85 ? -2.159 -1.827 -0.400 1.00 96.44 85 ILE A N 1
ATOM 683 C CA . ILE A 1 85 ? -3.184 -1.832 0.646 1.00 96.44 85 ILE A CA 1
ATOM 684 C C . ILE A 1 85 ? -4.322 -2.738 0.192 1.00 96.44 85 ILE A C 1
ATOM 686 O O . ILE A 1 85 ? -4.984 -2.442 -0.798 1.00 96.44 85 ILE A O 1
ATOM 690 N N . THR A 1 86 ? -4.559 -3.819 0.926 1.00 96.25 86 THR A N 1
ATOM 691 C CA . THR A 1 86 ? -5.572 -4.824 0.575 1.00 96.25 86 THR A CA 1
ATOM 692 C C . THR A 1 86 ? -6.853 -4.684 1.384 1.00 96.25 86 THR A C 1
ATOM 694 O O . THR A 1 86 ? -7.908 -5.146 0.961 1.00 96.25 86 THR A O 1
ATOM 697 N N . GLU A 1 87 ? -6.794 -4.025 2.543 1.00 96.94 87 GLU A N 1
ATOM 698 C CA . GLU A 1 87 ? -7.966 -3.808 3.385 1.00 96.94 87 GLU A CA 1
ATOM 699 C C . GLU A 1 87 ? -7.842 -2.491 4.150 1.00 96.94 87 GLU A C 1
ATOM 701 O O . GLU A 1 87 ? -6.813 -2.217 4.769 1.00 96.94 87 GLU A O 1
ATOM 706 N N . VAL A 1 88 ? -8.932 -1.724 4.181 1.00 97.88 88 VAL A N 1
ATOM 707 C CA . VAL A 1 88 ? -9.161 -0.649 5.151 1.00 97.88 88 VAL A CA 1
ATOM 708 C C . VAL A 1 88 ? -10.568 -0.838 5.704 1.00 97.88 88 VAL A C 1
ATOM 710 O O . VAL A 1 88 ? -11.544 -0.692 4.972 1.00 97.88 88 VAL A O 1
ATOM 713 N N . SER A 1 89 ? -10.693 -1.188 6.982 1.00 98.06 89 SER A N 1
ATOM 714 C CA . SER A 1 89 ? -11.985 -1.548 7.578 1.00 98.06 89 SER A CA 1
ATOM 715 C C . SER A 1 89 ? -12.180 -0.958 8.972 1.00 98.06 89 SER A C 1
ATOM 717 O O . SER A 1 89 ? -11.236 -0.787 9.744 1.00 98.06 89 SER A O 1
ATOM 719 N N . ALA A 1 90 ? -13.428 -0.623 9.305 1.00 97.69 90 ALA A N 1
ATOM 720 C CA . ALA A 1 90 ? -13.828 -0.286 10.668 1.00 97.69 90 ALA A CA 1
ATOM 721 C C . ALA A 1 90 ? -14.102 -1.575 11.453 1.00 97.69 90 ALA A C 1
ATOM 723 O O . ALA A 1 90 ? -14.811 -2.461 10.977 1.00 97.69 90 ALA A O 1
ATOM 724 N N . LYS A 1 91 ? -13.568 -1.672 12.668 1.00 97.12 91 LYS A N 1
ATOM 725 C CA . LYS A 1 91 ? -13.761 -2.801 13.581 1.00 97.12 91 LYS A CA 1
ATOM 726 C C . LYS A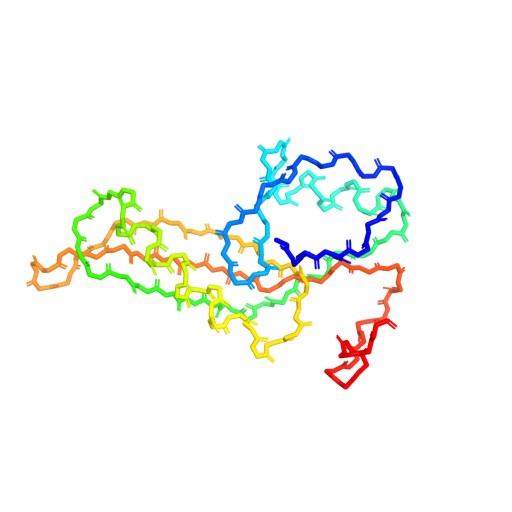 1 91 ? -14.067 -2.291 14.989 1.00 97.12 91 LYS A C 1
ATOM 728 O O . LYS A 1 91 ? -13.901 -1.112 15.300 1.00 97.12 91 LYS A O 1
ATOM 733 N N . GLN A 1 92 ? -14.527 -3.193 15.847 1.00 97.06 92 GLN A N 1
ATOM 734 C CA . GLN A 1 92 ? -14.806 -2.913 17.252 1.00 97.06 92 GLN A CA 1
ATOM 735 C C . GLN A 1 92 ? -14.320 -4.069 18.123 1.00 97.06 92 GLN A C 1
ATOM 737 O O . GLN A 1 92 ? -14.436 -5.232 17.740 1.00 97.06 92 GLN A O 1
ATOM 742 N N . PHE A 1 93 ? -13.761 -3.752 19.287 1.00 93.44 93 PHE A N 1
ATOM 743 C CA . PHE A 1 93 ? -13.389 -4.741 20.295 1.00 93.44 93 PHE A CA 1
ATOM 744 C C . PHE A 1 93 ? -13.779 -4.204 21.669 1.00 93.44 93 PHE A C 1
ATOM 746 O O . PHE A 1 93 ? -13.371 -3.104 22.031 1.00 93.44 93 PHE A O 1
ATOM 753 N N . LEU A 1 94 ? -14.608 -4.950 22.407 1.00 95.75 94 LEU A N 1
ATOM 754 C CA . LEU A 1 94 ? -15.146 -4.538 23.714 1.00 95.75 94 LEU A CA 1
ATOM 755 C C . LEU A 1 94 ? -15.800 -3.138 23.701 1.00 95.75 94 LEU A C 1
ATOM 757 O O . LEU A 1 94 ? -15.636 -2.359 24.633 1.00 95.75 94 LEU A O 1
ATOM 761 N N . GLY A 1 95 ? -16.505 -2.795 22.618 1.00 94.69 95 GLY A N 1
ATOM 762 C CA . GLY A 1 95 ? -17.153 -1.487 22.449 1.00 94.69 95 GLY A CA 1
ATOM 763 C C . GLY A 1 95 ? -16.220 -0.346 22.024 1.00 94.69 95 GLY A C 1
ATOM 764 O O . GLY A 1 95 ? -16.700 0.749 21.745 1.00 94.69 95 GLY A O 1
ATOM 765 N N . PHE A 1 96 ? -14.909 -0.580 21.908 1.00 96.25 96 PHE A N 1
ATOM 766 C CA . PHE A 1 96 ? -13.963 0.423 21.422 1.00 96.25 96 PHE A CA 1
ATOM 767 C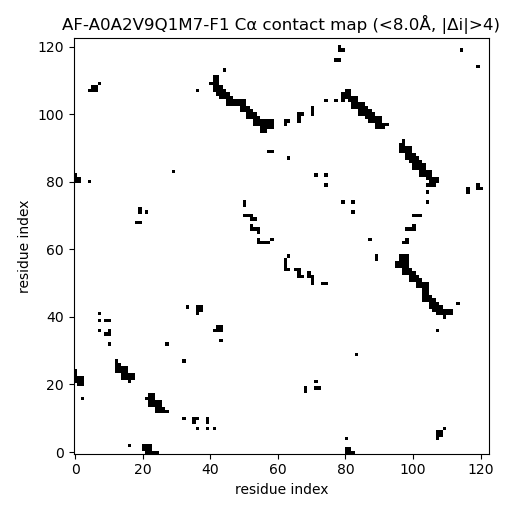 C . PHE A 1 96 ? -13.813 0.333 19.895 1.00 96.25 96 PHE A C 1
ATOM 769 O O . PHE A 1 96 ? -13.335 -0.693 19.394 1.00 96.25 96 PHE A O 1
ATOM 776 N N . PRO A 1 97 ? -14.196 1.380 19.137 1.00 97.62 97 PRO A N 1
ATOM 777 C CA . PRO A 1 97 ? -14.029 1.404 17.691 1.00 97.62 97 PRO A CA 1
ATOM 778 C C . PRO A 1 97 ? -12.562 1.621 17.307 1.00 97.62 97 PRO A C 1
ATOM 780 O O . PRO A 1 97 ? -11.822 2.368 17.959 1.00 97.62 97 PRO A O 1
ATOM 783 N N . TYR A 1 98 ? -12.143 0.985 16.217 1.00 98.19 98 TYR A N 1
ATOM 784 C CA . TYR A 1 98 ? -10.840 1.201 15.604 1.00 98.19 98 TYR A CA 1
ATOM 785 C C . TYR A 1 98 ? -10.889 0.979 14.092 1.00 98.19 98 TYR A C 1
ATOM 787 O O . TYR A 1 98 ? -11.728 0.242 13.579 1.00 98.19 98 TYR A O 1
ATOM 795 N N . VAL A 1 99 ? -9.956 1.593 13.370 1.00 98.62 99 VAL A N 1
ATOM 796 C CA . VAL A 1 99 ? -9.691 1.289 11.959 1.00 98.62 99 VAL A CA 1
ATOM 797 C C . VAL A 1 99 ? -8.575 0.256 11.881 1.00 98.62 99 VAL A C 1
ATOM 799 O O . VAL A 1 99 ? -7.574 0.380 12.587 1.00 98.62 99 VAL A O 1
ATOM 802 N N . HIS A 1 100 ? -8.748 -0.747 11.030 1.00 98.25 100 HIS A N 1
ATOM 803 C CA . HIS A 1 100 ? -7.771 -1.765 10.677 1.00 98.25 100 HIS A CA 1
ATOM 804 C C . HIS A 1 100 ? -7.317 -1.564 9.232 1.00 98.25 100 HIS A C 1
ATOM 806 O O . HIS A 1 100 ? -8.144 -1.346 8.349 1.00 98.25 100 HIS A O 1
ATOM 812 N N . VAL A 1 101 ? -6.010 -1.646 9.003 1.00 98.44 101 VAL A N 1
ATOM 813 C CA . VAL A 1 101 ? -5.394 -1.612 7.677 1.00 98.44 101 VAL A CA 1
ATOM 814 C C . VAL A 1 101 ? -4.548 -2.865 7.504 1.00 98.44 101 VAL A C 1
ATOM 816 O O . VAL A 1 101 ? -3.739 -3.179 8.382 1.00 98.44 101 VAL A O 1
ATOM 819 N N . SER A 1 102 ? -4.718 -3.537 6.369 1.00 97.75 102 SER A N 1
ATOM 820 C CA . SER A 1 102 ? -3.886 -4.656 5.917 1.00 97.75 102 SER A CA 1
ATOM 821 C C . SER A 1 102 ? -3.173 -4.276 4.632 1.00 97.75 102 SER A C 1
ATOM 823 O O . SER A 1 102 ? -3.749 -3.619 3.762 1.00 97.75 102 SER A O 1
ATOM 825 N N . ALA A 1 103 ? -1.921 -4.696 4.515 1.00 97.00 103 ALA A N 1
ATOM 826 C CA . ALA A 1 103 ? -1.101 -4.417 3.356 1.00 97.00 103 ALA A CA 1
ATOM 827 C C . ALA A 1 103 ? -0.103 -5.541 3.077 1.00 97.00 103 ALA A C 1
ATOM 829 O O . ALA A 1 103 ? 0.236 -6.318 3.969 1.00 97.00 103 ALA A O 1
ATOM 830 N N . HIS A 1 104 ? 0.415 -5.578 1.856 1.00 95.44 104 HIS A N 1
ATOM 831 C CA . HIS A 1 104 ? 1.503 -6.459 1.446 1.00 95.44 104 HIS A CA 1
ATOM 832 C C . HIS A 1 104 ? 2.631 -5.649 0.832 1.00 95.44 104 HIS A C 1
ATOM 834 O O . HIS A 1 104 ? 2.401 -4.761 0.006 1.00 95.44 104 HIS A O 1
ATOM 840 N N . SER A 1 105 ? 3.867 -5.963 1.217 1.00 94.50 105 SER A N 1
ATOM 841 C CA . SER A 1 105 ? 5.028 -5.372 0.562 1.00 94.50 105 SER A CA 1
ATOM 842 C C . SER A 1 105 ? 5.095 -5.827 -0.890 1.00 94.50 105 SER A C 1
ATOM 844 O O . SER A 1 105 ? 4.885 -6.999 -1.212 1.00 94.50 105 SER A O 1
ATOM 846 N N . ARG A 1 106 ? 5.427 -4.887 -1.769 1.00 94.56 106 ARG A N 1
ATOM 847 C CA . ARG A 1 106 ? 5.678 -5.143 -3.180 1.00 94.56 106 ARG A CA 1
ATOM 848 C C . ARG A 1 106 ? 7.014 -4.546 -3.599 1.00 94.56 106 ARG A C 1
ATOM 850 O O . ARG A 1 106 ? 7.480 -3.575 -3.005 1.00 94.56 106 ARG A O 1
ATOM 857 N N . HIS A 1 107 ? 7.620 -5.078 -4.651 1.00 94.44 107 HIS A N 1
ATOM 858 C CA . HIS A 1 107 ? 8.852 -4.506 -5.193 1.00 94.44 107 HIS A CA 1
ATOM 859 C C . HIS A 1 107 ? 8.774 -4.346 -6.702 1.00 94.44 107 HIS A C 1
ATOM 861 O O . HIS A 1 107 ? 8.516 -5.320 -7.402 1.00 94.44 107 HIS A O 1
ATOM 867 N N . ILE A 1 108 ? 9.000 -3.130 -7.189 1.00 94.12 108 ILE A N 1
ATOM 868 C CA . ILE A 1 108 ? 9.081 -2.809 -8.614 1.00 94.12 108 ILE A CA 1
ATOM 869 C C . ILE A 1 108 ? 10.554 -2.772 -9.009 1.00 94.12 108 ILE A C 1
ATOM 871 O O . ILE A 1 108 ? 11.318 -2.015 -8.417 1.00 94.12 108 ILE A O 1
ATOM 875 N N . GLN A 1 109 ? 10.958 -3.563 -9.998 1.00 94.44 109 GLN A N 1
ATOM 876 C CA . GLN A 1 109 ? 12.316 -3.514 -10.550 1.00 94.44 109 GLN A CA 1
ATOM 877 C C . GLN A 1 109 ? 12.365 -4.130 -11.953 1.00 94.44 109 GLN A C 1
ATOM 879 O O . GLN A 1 109 ? 11.496 -4.913 -12.331 1.00 94.44 109 GLN A O 1
ATOM 884 N N . LYS A 1 110 ? 13.417 -3.818 -12.713 1.00 93.56 110 LYS A N 1
ATOM 885 C CA . LYS A 1 110 ? 13.640 -4.390 -14.050 1.00 93.56 110 LYS A CA 1
ATOM 886 C C . LYS A 1 110 ? 14.138 -5.841 -14.014 1.00 93.56 110 LYS A C 1
ATOM 888 O O . LYS A 1 110 ? 13.856 -6.608 -14.921 1.00 93.56 110 LYS A O 1
ATOM 893 N N . SER A 1 111 ? 14.905 -6.217 -12.990 1.00 90.94 111 SER A N 1
ATOM 894 C CA . SER A 1 111 ? 15.475 -7.566 -12.879 1.00 90.94 111 SER A CA 1
ATOM 895 C C . SER A 1 111 ? 14.412 -8.600 -12.475 1.00 90.94 111 SER A C 1
ATOM 897 O O . SER A 1 111 ? 13.574 -8.294 -11.623 1.00 90.94 111 SER A O 1
ATOM 899 N N . PRO A 1 112 ? 14.471 -9.842 -12.987 1.00 89.75 112 PRO A N 1
ATOM 900 C CA . PRO A 1 112 ? 13.638 -10.945 -12.505 1.00 89.75 112 PRO A CA 1
ATOM 901 C C . PRO A 1 112 ? 14.098 -11.508 -11.152 1.00 89.75 112 PRO A C 1
ATOM 903 O O . PRO A 1 112 ? 13.374 -12.291 -10.540 1.00 89.75 112 PRO A O 1
ATOM 906 N N . PHE A 1 113 ? 15.281 -11.126 -10.667 1.00 88.62 113 PHE A N 1
ATOM 907 C CA . PHE A 1 113 ? 15.833 -11.615 -9.405 1.00 88.62 113 PHE A CA 1
ATOM 908 C C . PHE A 1 113 ? 15.596 -10.607 -8.297 1.00 88.62 113 PHE A C 1
ATOM 910 O O . PHE A 1 113 ? 16.135 -9.501 -8.348 1.00 88.62 113 PHE A O 1
ATOM 917 N N . LEU A 1 114 ? 14.802 -10.987 -7.299 1.00 83.31 114 LEU A N 1
ATOM 918 C CA . LEU A 1 114 ? 14.552 -10.131 -6.152 1.00 83.31 114 LEU A CA 1
ATOM 919 C C . LEU A 1 114 ? 15.868 -9.892 -5.396 1.00 83.31 114 LEU A C 1
ATOM 921 O O . LEU A 1 114 ? 16.402 -10.817 -4.792 1.00 83.31 114 LEU A O 1
ATOM 925 N N . GLN A 1 115 ? 16.358 -8.653 -5.433 1.00 76.69 115 GLN A N 1
ATOM 926 C CA . GLN A 1 115 ? 17.616 -8.247 -4.799 1.00 76.69 115 GLN A CA 1
ATOM 927 C C . GLN A 1 115 ? 17.599 -8.517 -3.295 1.00 76.69 115 GLN A C 1
ATOM 929 O O . GLN A 1 115 ? 16.530 -8.457 -2.676 1.00 76.69 115 GLN A O 1
ATOM 934 N N . GLU A 1 116 ? 18.750 -8.779 -2.681 1.00 70.00 116 GLU A N 1
ATOM 935 C CA . GLU A 1 116 ? 18.819 -8.951 -1.227 1.00 70.00 116 GLU A CA 1
ATOM 936 C C . GLU A 1 116 ? 18.624 -7.622 -0.473 1.00 70.00 116 GLU A C 1
ATOM 938 O O . GLU A 1 116 ? 18.758 -6.525 -1.013 1.00 70.00 116 GLU A O 1
ATOM 943 N N . LEU A 1 117 ? 18.305 -7.699 0.823 1.00 65.88 117 LEU A N 1
ATOM 944 C CA . LEU A 1 117 ? 18.102 -6.532 1.701 1.00 65.88 117 LEU A CA 1
ATOM 945 C C . LEU A 1 117 ? 19.300 -5.561 1.746 1.00 65.88 117 LEU A C 1
ATOM 947 O O . LEU A 1 117 ? 19.115 -4.384 2.073 1.00 65.88 117 LEU A O 1
ATOM 951 N N . ALA A 1 118 ? 20.515 -6.046 1.482 1.00 60.34 118 ALA A N 1
ATOM 952 C CA . ALA A 1 118 ? 21.719 -5.221 1.398 1.00 60.34 118 ALA A CA 1
ATOM 953 C C . ALA A 1 118 ? 21.757 -4.403 0.097 1.00 60.34 118 ALA A C 1
ATOM 955 O O . ALA A 1 118 ? 22.050 -3.214 0.136 1.00 60.34 118 ALA A O 1
ATOM 956 N N . GLU A 1 119 ? 21.364 -5.013 -1.020 1.00 62.41 119 GLU A N 1
ATOM 957 C CA . GLU A 1 119 ? 21.421 -4.427 -2.365 1.00 62.41 119 GLU A CA 1
ATOM 958 C C . GLU A 1 119 ? 20.315 -3.391 -2.605 1.00 62.41 119 GLU A C 1
ATOM 960 O O . GLU A 1 119 ? 20.527 -2.406 -3.300 1.00 62.41 119 GLU A O 1
ATOM 965 N N . ARG A 1 120 ? 19.149 -3.538 -1.958 1.00 63.72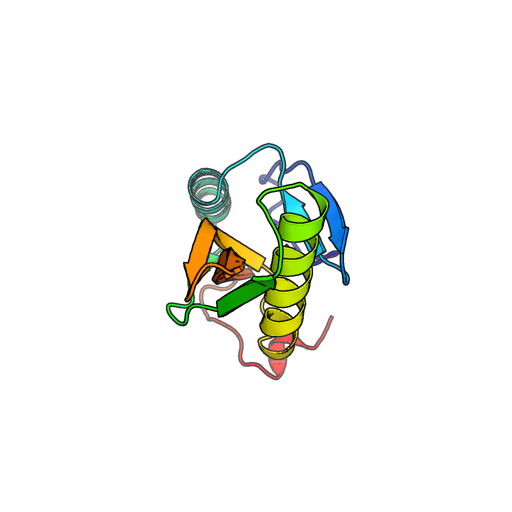 120 ARG A N 1
ATOM 966 C CA . ARG A 1 120 ? 18.035 -2.567 -2.055 1.00 63.72 120 ARG A CA 1
ATOM 967 C C . ARG A 1 120 ? 18.293 -1.228 -1.347 1.00 63.72 120 ARG A C 1
ATOM 969 O O . ARG A 1 120 ? 17.393 -0.393 -1.283 1.00 63.72 120 ARG A O 1
ATOM 976 N N . ALA A 1 121 ? 19.450 -1.068 -0.704 1.00 53.84 121 ALA A N 1
ATOM 977 C CA . ALA A 1 121 ? 19.795 0.111 0.088 1.00 53.84 121 ALA A CA 1
ATOM 978 C C . ALA A 1 121 ? 20.693 1.111 -0.650 1.00 53.84 121 ALA A C 1
ATOM 980 O O . ALA A 1 121 ? 20.900 2.204 -0.123 1.00 53.84 121 ALA A O 1
ATOM 981 N N . GLU A 1 122 ? 21.223 0.749 -1.820 1.00 40.91 122 GLU A N 1
ATOM 982 C CA . GLU A 1 122 ? 22.106 1.626 -2.585 1.00 40.91 122 GLU A CA 1
ATOM 983 C C . GLU A 1 122 ? 21.352 2.321 -3.735 1.00 40.91 122 GLU A C 1
ATOM 985 O O . GLU A 1 122 ? 20.492 1.693 -4.359 1.00 40.91 122 GLU A O 1
ATOM 990 N N . PRO A 1 123 ? 21.608 3.627 -3.948 1.00 45.56 123 PRO A N 1
ATOM 991 C CA . PRO A 1 123 ? 20.919 4.459 -4.937 1.00 45.56 123 PRO A CA 1
ATOM 992 C C . PRO A 1 123 ? 21.278 4.132 -6.392 1.00 45.56 123 PRO A C 1
ATOM 994 O O . PRO A 1 123 ? 22.432 3.726 -6.657 1.00 45.56 123 PRO A O 1
#